Protein AF-A0A1A6GUN7-F1 (afdb_monomer_lite)

Sequence (102 aa):
MEKAKTHLKALLPKTIHDIMEELMTTFHAIIITQKIIYSPSGKLWHDDQKAAQNIIPVSKIVDKADLICLIEKATNYDDINEAIKQTSSDPLKGIMHYTKTT

Structure (mmCIF, N/CA/C/O backbone):
data_AF-A0A1A6GUN7-F1
#
_entry.id   AF-A0A1A6GUN7-F1
#
loop_
_atom_site.group_PDB
_atom_site.id
_atom_site.type_symbol
_atom_site.label_atom_id
_atom_site.label_alt_id
_atom_site.label_comp_id
_atom_site.label_asym_id
_atom_site.label_entity_id
_atom_site.label_seq_id
_atom_site.pdbx_PDB_ins_code
_atom_site.Cartn_x
_atom_site.Cartn_y
_atom_site.Cartn_z
_atom_site.occupancy
_atom_site.B_iso_or_equiv
_atom_site.auth_seq_id
_atom_site.auth_comp_id
_atom_site.auth_asym_id
_atom_site.auth_atom_id
_atom_site.pdbx_PDB_model_num
ATOM 1 N N . MET A 1 1 ? 6.238 -8.280 -3.903 1.00 58.97 1 MET A N 1
ATOM 2 C CA . MET A 1 1 ? 4.913 -7.848 -3.434 1.00 58.97 1 MET A CA 1
ATOM 3 C C . MET A 1 1 ? 4.538 -8.522 -2.120 1.00 58.97 1 MET A C 1
ATOM 5 O O . MET A 1 1 ? 4.356 -7.792 -1.159 1.00 58.97 1 MET A O 1
ATOM 9 N N . GLU A 1 2 ? 4.575 -9.858 -2.019 1.00 67.50 2 GLU A N 1
ATOM 10 C CA . GLU A 1 2 ? 4.260 -10.593 -0.772 1.00 67.50 2 GLU A CA 1
ATOM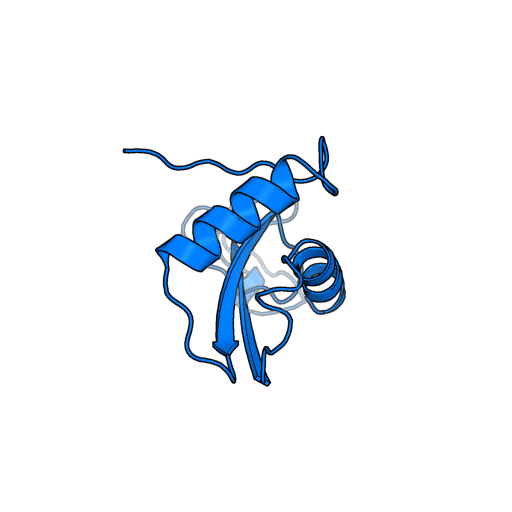 11 C C . GLU A 1 2 ? 4.920 -10.037 0.498 1.00 67.50 2 GLU A C 1
ATOM 13 O O . GLU A 1 2 ? 4.227 -9.717 1.451 1.00 67.50 2 GLU A O 1
ATOM 18 N N . LYS A 1 3 ? 6.239 -9.796 0.499 1.00 67.88 3 LYS A N 1
ATOM 19 C CA . LYS A 1 3 ? 6.926 -9.240 1.682 1.00 67.88 3 LYS A CA 1
ATOM 20 C C . LYS A 1 3 ? 6.395 -7.861 2.112 1.00 67.88 3 LYS A C 1
ATOM 22 O O . LYS A 1 3 ? 6.259 -7.595 3.300 1.00 67.88 3 LYS A O 1
ATOM 27 N N . ALA A 1 4 ? 6.087 -6.987 1.153 1.00 69.25 4 ALA A N 1
ATOM 28 C CA . ALA A 1 4 ? 5.514 -5.673 1.445 1.00 69.25 4 ALA A CA 1
ATOM 29 C C . ALA A 1 4 ? 4.066 -5.796 1.940 1.00 69.25 4 ALA A C 1
ATOM 31 O O . ALA A 1 4 ? 3.673 -5.089 2.861 1.00 69.25 4 ALA A O 1
ATOM 32 N N . LYS A 1 5 ? 3.315 -6.757 1.389 1.00 73.25 5 LYS A N 1
ATOM 33 C CA . LYS A 1 5 ? 1.973 -7.126 1.847 1.00 73.25 5 LYS A CA 1
ATOM 34 C C . LYS A 1 5 ? 2.001 -7.565 3.311 1.00 73.25 5 LYS A C 1
ATOM 36 O O . LYS A 1 5 ? 1.214 -7.079 4.110 1.00 73.25 5 LYS A O 1
ATOM 41 N N . THR A 1 6 ? 2.959 -8.417 3.686 1.00 78.06 6 THR A N 1
ATOM 42 C CA . THR A 1 6 ? 3.157 -8.864 5.072 1.00 78.06 6 THR A CA 1
ATOM 43 C C . THR A 1 6 ? 3.439 -7.695 6.014 1.00 78.06 6 THR A C 1
ATOM 45 O O . THR A 1 6 ? 2.845 -7.626 7.086 1.00 78.06 6 THR A O 1
ATOM 48 N N . HIS A 1 7 ? 4.309 -6.759 5.621 1.00 76.56 7 HIS A N 1
ATOM 49 C CA . HIS A 1 7 ? 4.609 -5.589 6.448 1.00 76.56 7 HIS A CA 1
ATOM 50 C C . HIS A 1 7 ? 3.405 -4.649 6.588 1.00 76.56 7 HIS A C 1
ATOM 52 O O . HIS A 1 7 ? 3.142 -4.185 7.689 1.00 76.56 7 HIS A O 1
ATOM 58 N N . LEU A 1 8 ? 2.651 -4.398 5.510 1.00 79.62 8 LEU A N 1
ATOM 59 C CA . LEU A 1 8 ? 1.454 -3.554 5.562 1.00 79.62 8 LEU A CA 1
ATOM 60 C C . LEU A 1 8 ? 0.378 -4.165 6.464 1.00 79.62 8 LEU A C 1
ATOM 62 O O . LEU A 1 8 ? -0.181 -3.477 7.311 1.00 79.62 8 LEU A O 1
ATOM 66 N N . LYS A 1 9 ? 0.138 -5.473 6.336 1.00 78.56 9 LYS A N 1
ATOM 67 C CA . LYS A 1 9 ? -0.796 -6.206 7.198 1.00 78.56 9 LYS A CA 1
ATOM 68 C C . LYS A 1 9 ? -0.440 -6.130 8.670 1.00 78.56 9 LYS A C 1
ATOM 70 O O . LYS A 1 9 ? -1.332 -6.018 9.500 1.00 78.56 9 LYS A O 1
ATOM 75 N N . ALA A 1 10 ? 0.850 -6.182 8.993 1.00 80.31 10 ALA A N 1
ATOM 76 C CA . ALA A 1 10 ? 1.312 -6.081 10.372 1.00 80.31 10 ALA A CA 1
ATOM 77 C C . ALA A 1 10 ? 0.973 -4.723 11.015 1.00 80.31 10 ALA A C 1
ATOM 79 O O . ALA A 1 10 ? 1.004 -4.613 12.238 1.00 80.31 10 ALA A O 1
ATOM 80 N N . LEU A 1 11 ? 0.646 -3.705 10.208 1.00 80.62 11 LEU A N 1
ATOM 81 C CA . LEU A 1 11 ? 0.241 -2.380 10.672 1.00 80.62 11 LEU A CA 1
ATOM 82 C C . LEU A 1 11 ? -1.285 -2.210 10.765 1.00 80.62 11 LEU A C 1
ATOM 84 O O . LEU A 1 11 ? -1.747 -1.192 11.276 1.00 80.62 11 LEU A O 1
ATOM 88 N N . LEU A 1 12 ? -2.079 -3.168 10.274 1.00 83.19 12 LEU A N 1
ATOM 89 C CA . LEU A 1 12 ? -3.535 -3.069 10.335 1.00 83.19 12 LEU A CA 1
ATOM 90 C C . LEU A 1 12 ? -4.049 -3.385 11.752 1.00 83.19 12 LEU A C 1
ATOM 92 O O . LEU A 1 12 ? -3.567 -4.329 12.386 1.00 83.19 12 LEU A O 1
ATOM 96 N N . PRO A 1 13 ? -5.044 -2.630 12.259 1.00 76.50 13 PRO A N 1
ATOM 97 C CA . PRO A 1 13 ? -5.685 -2.935 13.531 1.00 76.50 13 PRO A CA 1
ATOM 98 C C . PRO A 1 13 ? -6.268 -4.347 13.548 1.00 76.50 13 PRO A C 1
ATOM 100 O O . PRO A 1 13 ? -6.809 -4.827 12.551 1.00 76.50 13 PRO A O 1
ATOM 103 N N . LYS A 1 14 ? -6.276 -4.968 14.732 1.00 68.50 14 LYS A N 1
ATOM 104 C CA . LYS A 1 14 ? -6.901 -6.285 14.955 1.00 68.50 14 LYS A CA 1
ATOM 105 C C . LYS A 1 14 ? -8.391 -6.318 14.587 1.00 68.50 14 LYS A C 1
ATOM 107 O O . LYS A 1 14 ? -8.916 -7.380 14.285 1.00 68.50 14 LYS A O 1
ATOM 112 N N . THR A 1 15 ? -9.064 -5.170 14.583 1.00 61.88 15 THR A N 1
ATOM 113 C CA . THR A 1 15 ? -10.466 -5.028 14.164 1.00 61.88 15 THR A CA 1
ATOM 114 C C . THR A 1 15 ? -10.683 -5.366 12.683 1.00 61.88 15 THR A C 1
ATOM 116 O O . THR A 1 15 ? -11.785 -5.741 12.307 1.00 61.88 15 THR A O 1
ATOM 119 N N . ILE A 1 16 ? -9.632 -5.284 11.857 1.00 70.44 16 ILE A N 1
ATOM 120 C CA . ILE A 1 16 ? -9.630 -5.645 10.428 1.00 70.44 16 ILE A CA 1
ATOM 121 C C . ILE A 1 16 ? -8.924 -7.006 10.229 1.00 70.44 16 ILE A C 1
ATOM 123 O O . ILE A 1 16 ? -8.451 -7.320 9.147 1.00 70.44 16 ILE A O 1
ATOM 127 N N . HIS A 1 17 ? -8.779 -7.833 11.270 1.00 63.41 17 HIS A N 1
ATOM 128 C CA . HIS A 1 17 ? -8.043 -9.102 11.169 1.00 63.41 17 HIS A CA 1
ATOM 129 C C . HIS A 1 17 ? -8.870 -10.244 10.536 1.00 63.41 17 HIS A C 1
ATOM 131 O O . HIS A 1 17 ? -8.300 -11.260 10.142 1.00 63.41 17 HIS A O 1
ATOM 137 N N . ASP A 1 18 ? -10.181 -10.059 10.353 1.00 72.12 18 ASP A N 1
ATOM 138 C CA . ASP A 1 18 ? -11.079 -11.023 9.693 1.00 72.12 18 ASP A CA 1
ATOM 139 C C . ASP A 1 18 ? -11.158 -10.767 8.166 1.00 72.12 18 ASP A C 1
ATOM 141 O O . ASP A 1 18 ? -12.241 -10.682 7.579 1.00 72.12 18 ASP A O 1
ATOM 145 N N . ILE A 1 19 ? -10.001 -10.574 7.517 1.00 80.38 19 ILE A N 1
ATOM 146 C CA . ILE A 1 19 ? -9.895 -10.435 6.053 1.00 80.38 19 ILE A CA 1
ATOM 147 C C . ILE A 1 19 ? -9.926 -11.826 5.416 1.00 80.38 19 ILE A C 1
ATOM 149 O O . ILE A 1 19 ? -9.030 -12.639 5.645 1.00 80.38 19 ILE A O 1
ATOM 153 N N . MET A 1 20 ? -10.929 -12.074 4.576 1.00 82.50 20 MET A N 1
ATOM 154 C CA . MET A 1 20 ? -11.102 -13.335 3.848 1.00 82.50 20 MET A CA 1
ATOM 155 C C . MET A 1 20 ? -10.266 -13.366 2.568 1.00 82.50 20 MET A C 1
ATOM 157 O O . MET A 1 20 ?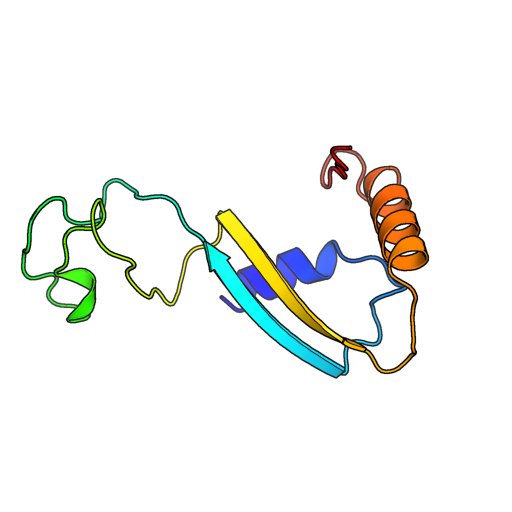 -9.528 -14.315 2.311 1.00 82.50 20 MET A O 1
ATOM 161 N N . GLU A 1 21 ? -10.367 -12.302 1.775 1.00 84.00 21 GLU A N 1
ATOM 162 C CA . GLU A 1 21 ? -9.642 -12.140 0.520 1.00 84.00 21 GLU A CA 1
ATOM 163 C C . GLU A 1 21 ? -9.099 -10.726 0.414 1.00 84.00 21 GLU A C 1
ATOM 165 O O . GLU A 1 21 ? -9.649 -9.777 0.975 1.00 84.00 21 GLU A O 1
ATOM 170 N N . GLU A 1 22 ? -8.015 -10.569 -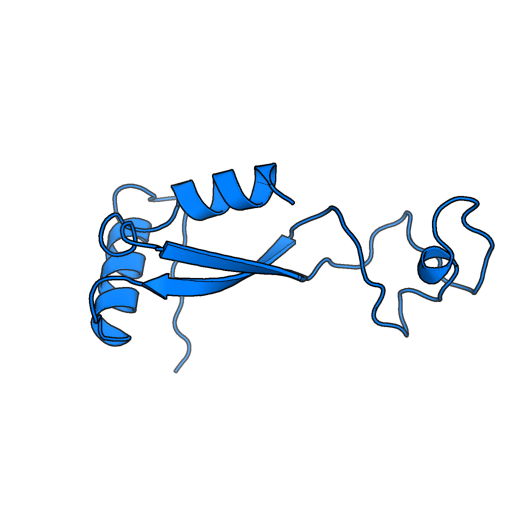0.333 1.00 82.81 22 GLU A N 1
ATOM 171 C CA . GLU A 1 22 ? -7.386 -9.272 -0.498 1.00 82.81 22 GLU A CA 1
ATOM 172 C C . GLU A 1 22 ? -6.673 -9.144 -1.839 1.00 82.81 22 GLU A C 1
ATOM 174 O O . GLU A 1 22 ? -6.046 -10.079 -2.351 1.00 82.81 22 GLU A O 1
ATOM 179 N N . LEU A 1 23 ? -6.680 -7.920 -2.344 1.00 85.75 23 LEU A N 1
ATOM 180 C CA . LEU A 1 23 ? -5.907 -7.488 -3.486 1.00 85.75 23 LEU A CA 1
ATOM 181 C C . LEU A 1 23 ? -5.164 -6.213 -3.098 1.00 85.75 23 LEU A C 1
ATOM 183 O O . LEU A 1 23 ? -5.751 -5.278 -2.559 1.00 85.75 23 LEU A O 1
ATOM 187 N N . MET A 1 24 ? -3.861 -6.182 -3.364 1.00 83.75 24 MET A N 1
ATOM 188 C CA . MET A 1 24 ? -3.033 -5.009 -3.106 1.00 83.75 24 MET A CA 1
ATOM 189 C C . MET A 1 24 ? -2.425 -4.534 -4.416 1.00 83.75 24 MET A C 1
ATOM 191 O O . MET A 1 24 ? -1.760 -5.303 -5.110 1.00 83.75 24 MET A O 1
ATOM 195 N N . THR A 1 25 ? -2.621 -3.260 -4.721 1.00 85.50 25 THR A N 1
ATOM 196 C CA . THR A 1 25 ? -1.949 -2.564 -5.819 1.00 85.50 25 THR A CA 1
ATOM 197 C C . THR A 1 25 ? -1.033 -1.505 -5.241 1.00 85.50 25 THR A C 1
ATOM 199 O O . THR A 1 25 ? -1.328 -0.917 -4.204 1.00 85.50 25 THR A O 1
ATOM 202 N N . THR A 1 26 ? 0.109 -1.265 -5.876 1.00 84.25 26 THR A N 1
ATOM 203 C CA . THR A 1 26 ? 1.102 -0.329 -5.345 1.00 84.25 26 THR A CA 1
ATOM 204 C C . THR A 1 26 ? 1.519 0.666 -6.402 1.00 84.25 26 THR A C 1
ATOM 206 O O . THR A 1 26 ? 1.773 0.290 -7.545 1.00 84.25 26 THR A O 1
ATOM 209 N N . PHE A 1 27 ? 1.636 1.923 -5.993 1.00 85.50 27 PHE A N 1
ATOM 210 C CA . PHE A 1 27 ? 2.224 2.976 -6.802 1.00 85.50 27 PHE A CA 1
ATOM 211 C C . PHE A 1 27 ? 3.671 3.171 -6.368 1.00 85.50 27 PHE A C 1
ATOM 213 O O . PHE A 1 27 ? 3.986 3.202 -5.174 1.00 85.50 27 PHE A O 1
ATOM 220 N N . HIS A 1 28 ? 4.544 3.287 -7.358 1.00 84.31 28 HIS A N 1
ATOM 221 C CA . HIS A 1 28 ? 5.967 3.500 -7.163 1.00 84.31 28 HIS A CA 1
ATOM 222 C C . HIS A 1 28 ? 6.399 4.725 -7.961 1.00 84.31 28 HIS A C 1
ATOM 224 O O . HIS A 1 28 ? 5.971 4.905 -9.105 1.00 84.31 28 HIS A O 1
ATOM 230 N N . ALA A 1 29 ? 7.225 5.572 -7.352 1.00 88.12 29 ALA A N 1
ATOM 231 C CA . ALA A 1 29 ? 7.831 6.691 -8.053 1.00 88.12 29 ALA A CA 1
ATOM 232 C C . ALA A 1 29 ? 8.855 6.206 -9.094 1.00 88.12 29 ALA A C 1
ATOM 234 O O . ALA A 1 29 ? 9.377 5.095 -9.028 1.00 88.12 29 ALA A O 1
ATOM 235 N N . ILE A 1 30 ? 9.173 7.062 -10.064 1.00 87.44 30 ILE A N 1
ATOM 236 C CA . ILE A 1 30 ? 10.265 6.799 -11.006 1.00 87.44 30 ILE A CA 1
ATOM 237 C C . ILE A 1 30 ? 11.589 6.845 -10.234 1.00 87.44 30 ILE A C 1
ATOM 239 O O . ILE A 1 30 ? 11.843 7.796 -9.495 1.00 87.44 30 ILE A O 1
ATOM 243 N N . ILE A 1 31 ? 12.445 5.843 -10.433 1.00 84.50 31 ILE A N 1
ATOM 244 C CA . ILE A 1 31 ? 13.804 5.776 -9.888 1.00 84.50 31 ILE A CA 1
ATOM 245 C C . ILE A 1 31 ? 14.844 5.807 -11.020 1.00 84.50 31 ILE A C 1
ATOM 247 O O . ILE A 1 31 ? 14.537 5.852 -12.210 1.00 84.50 31 ILE A O 1
ATOM 251 N N . ILE A 1 32 ? 16.122 5.827 -10.644 1.00 85.12 32 ILE A N 1
ATOM 252 C CA . ILE A 1 32 ? 17.242 6.051 -11.575 1.00 85.12 32 ILE A CA 1
ATOM 253 C C . ILE A 1 32 ? 17.362 4.930 -12.624 1.00 85.12 32 ILE A C 1
ATOM 255 O O . ILE A 1 32 ? 17.928 5.132 -13.696 1.00 85.12 32 ILE A O 1
ATOM 259 N N . THR A 1 33 ? 16.844 3.736 -12.329 1.00 81.00 33 THR A N 1
ATOM 260 C CA . THR A 1 33 ? 16.965 2.571 -13.211 1.00 81.00 33 THR A CA 1
ATOM 261 C C . THR A 1 33 ? 15.886 2.504 -14.293 1.00 81.00 33 THR A C 1
ATOM 263 O O . THR A 1 33 ? 16.051 1.730 -15.238 1.00 81.00 33 THR A O 1
ATOM 266 N N . GLN A 1 34 ? 14.807 3.292 -14.203 1.00 85.50 34 GLN A N 1
ATOM 267 C CA . GLN A 1 34 ? 13.801 3.355 -15.262 1.00 85.50 34 GLN A CA 1
ATOM 268 C C . GLN A 1 34 ? 14.274 4.193 -16.454 1.00 85.50 34 GLN A C 1
ATOM 270 O O . GLN A 1 34 ? 15.035 5.153 -16.335 1.00 85.50 34 GLN A O 1
ATOM 275 N N . LYS A 1 35 ? 13.797 3.823 -17.643 1.00 88.19 35 LYS A N 1
ATOM 276 C CA . LYS A 1 35 ? 14.220 4.430 -18.903 1.00 88.19 35 LYS A CA 1
ATOM 277 C C . LYS A 1 35 ? 13.537 5.785 -19.138 1.00 88.19 35 LYS A C 1
ATOM 279 O O . LYS A 1 35 ? 12.321 5.927 -19.003 1.00 88.19 35 LYS A O 1
ATOM 284 N N . ILE A 1 36 ? 14.324 6.773 -19.573 1.00 87.88 36 ILE A N 1
ATOM 285 C CA . ILE A 1 36 ? 13.840 8.108 -19.983 1.00 87.88 36 ILE A CA 1
ATOM 286 C C . ILE A 1 36 ? 13.338 8.146 -21.437 1.00 87.88 36 ILE A C 1
ATOM 288 O O . ILE A 1 36 ? 12.503 8.972 -21.805 1.00 87.88 36 ILE A O 1
ATOM 292 N N . ILE A 1 37 ? 13.848 7.241 -22.272 1.00 89.38 37 ILE A N 1
ATOM 293 C CA . ILE A 1 37 ? 13.497 7.059 -23.685 1.00 89.38 37 ILE A CA 1
ATOM 294 C C . ILE A 1 37 ? 13.210 5.578 -23.945 1.00 89.38 37 ILE A C 1
ATOM 296 O O . ILE 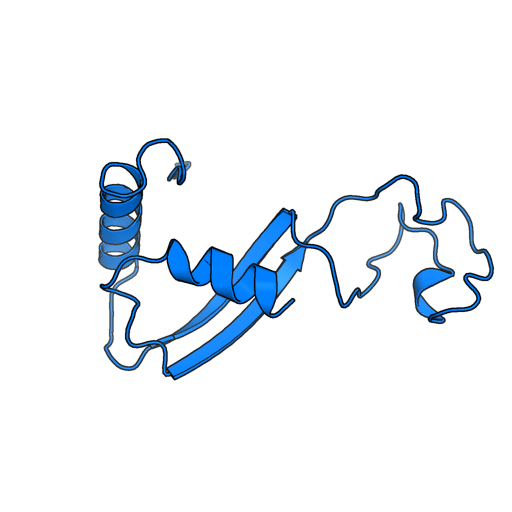A 1 37 ? 13.646 4.738 -23.161 1.00 89.38 37 ILE A O 1
ATOM 300 N N . TYR A 1 38 ? 12.520 5.250 -25.043 1.00 89.12 38 TYR A N 1
ATOM 301 C CA . TYR A 1 38 ? 12.314 3.849 -25.413 1.00 89.12 38 TYR A CA 1
ATOM 302 C C . TYR A 1 38 ? 13.665 3.157 -25.626 1.00 89.12 38 TYR A C 1
ATOM 304 O O . TYR A 1 38 ? 14.491 3.645 -26.398 1.00 89.12 38 TYR A O 1
ATOM 312 N N . SER A 1 39 ? 13.925 2.067 -24.907 1.00 89.62 39 SER A N 1
ATOM 313 C CA . SER A 1 39 ? 15.229 1.400 -24.925 1.00 89.62 39 SER A CA 1
ATOM 314 C C . SER A 1 39 ? 15.093 -0.047 -24.466 1.00 89.62 39 SER A C 1
ATOM 316 O O . SER A 1 39 ? 14.499 -0.260 -23.412 1.00 89.62 39 SER A O 1
ATOM 318 N N . PRO A 1 40 ? 15.711 -1.014 -25.167 1.00 88.50 40 PRO A N 1
ATOM 319 C CA . PRO A 1 40 ? 15.700 -2.405 -24.739 1.00 88.50 40 PRO A CA 1
ATOM 320 C C . PRO A 1 40 ? 16.180 -2.568 -23.289 1.00 88.50 40 PRO A C 1
ATOM 322 O O . PRO A 1 40 ? 17.249 -2.084 -22.892 1.00 88.50 40 PRO A O 1
ATOM 325 N N . SER A 1 41 ? 15.369 -3.250 -22.490 1.00 84.12 41 SER A N 1
ATOM 326 C CA . SER A 1 41 ? 15.625 -3.624 -21.099 1.00 84.12 41 SER A CA 1
ATOM 327 C C . SER A 1 41 ? 16.318 -4.987 -21.012 1.00 84.12 41 SER A C 1
ATOM 329 O O . SER A 1 41 ? 17.053 -5.251 -20.061 1.00 84.12 41 SER A O 1
ATOM 331 N N . GLY A 1 42 ? 16.103 -5.865 -22.002 1.00 83.50 42 GLY A N 1
ATOM 332 C CA . GLY A 1 42 ? 16.584 -7.255 -21.971 1.00 83.50 42 GLY A CA 1
ATOM 333 C C . GLY A 1 42 ? 15.905 -8.111 -20.892 1.00 83.50 42 GLY A C 1
ATOM 334 O O . GLY A 1 42 ? 16.371 -9.206 -20.587 1.00 83.50 42 GLY A O 1
ATOM 335 N N . LYS A 1 43 ? 14.823 -7.594 -20.297 1.00 82.75 43 LYS A N 1
ATOM 336 C CA . LYS A 1 43 ? 14.008 -8.248 -19.271 1.00 82.75 43 LYS A CA 1
ATOM 337 C C . LYS A 1 43 ? 12.573 -8.384 -19.775 1.00 82.75 43 LYS A C 1
ATOM 339 O O . LYS A 1 43 ? 12.279 -9.295 -20.540 1.00 82.75 43 LYS A O 1
ATOM 344 N N . LEU A 1 44 ? 11.691 -7.474 -19.363 1.00 81.44 44 LEU A N 1
ATOM 345 C CA . LEU A 1 44 ? 10.284 -7.462 -19.734 1.00 81.44 44 LEU A CA 1
ATOM 346 C C . LEU A 1 44 ? 10.031 -6.376 -20.779 1.00 81.44 44 LEU A C 1
ATOM 348 O O . LEU A 1 44 ? 10.548 -5.272 -20.671 1.00 81.44 44 LEU A O 1
ATOM 352 N N . TRP A 1 45 ? 9.196 -6.681 -21.770 1.00 83.50 45 TRP A N 1
ATOM 353 C CA . TRP A 1 45 ? 8.894 -5.777 -22.886 1.00 83.50 45 TRP A CA 1
ATOM 354 C C . TRP A 1 45 ? 8.274 -4.440 -22.446 1.00 83.50 45 TRP A C 1
ATOM 356 O O . TRP A 1 45 ? 8.440 -3.426 -23.117 1.00 83.50 45 TRP A O 1
ATOM 366 N N . HIS A 1 46 ? 7.553 -4.414 -21.320 1.00 83.44 46 HIS A N 1
ATOM 367 C CA . HIS A 1 46 ? 6.962 -3.184 -20.787 1.00 83.44 46 HIS A CA 1
ATOM 368 C C . HIS A 1 46 ? 7.982 -2.285 -20.074 1.00 83.44 46 HIS A C 1
ATOM 370 O O . HIS A 1 46 ? 7.717 -1.096 -19.921 1.00 83.44 46 HIS A O 1
ATOM 376 N N . ASP A 1 47 ? 9.162 -2.803 -19.717 1.00 84.94 47 ASP A N 1
ATOM 377 C CA . ASP A 1 47 ? 10.256 -2.001 -19.152 1.00 84.94 47 ASP A CA 1
ATOM 378 C C . ASP A 1 47 ? 10.968 -1.150 -20.217 1.00 84.94 47 ASP A C 1
ATOM 380 O O . ASP A 1 47 ? 11.740 -0.250 -19.882 1.00 84.94 47 ASP A O 1
ATOM 384 N N . ASP A 1 48 ? 10.713 -1.416 -21.502 1.00 88.06 48 ASP A N 1
ATOM 385 C CA . ASP A 1 48 ? 11.329 -0.691 -22.615 1.00 88.06 48 ASP A CA 1
ATOM 386 C C . ASP A 1 48 ? 10.693 0.691 -22.832 1.00 88.06 48 ASP A C 1
ATOM 388 O O . ASP A 1 48 ? 11.119 1.435 -23.714 1.00 88.06 48 ASP A O 1
ATOM 392 N N . GLN A 1 49 ? 9.660 1.035 -22.057 1.00 89.19 49 GLN A N 1
ATOM 393 C CA . GLN A 1 49 ? 8.861 2.248 -22.209 1.00 89.19 49 GLN A CA 1
ATOM 394 C C . GLN A 1 49 ? 9.458 3.465 -21.485 1.00 89.19 49 GLN A C 1
ATOM 396 O O . GLN A 1 49 ? 10.196 3.351 -20.508 1.00 89.19 49 GLN A O 1
ATOM 401 N N . LYS A 1 50 ? 9.078 4.671 -21.933 1.00 91.44 50 LYS A N 1
ATOM 402 C CA . LYS A 1 50 ? 9.401 5.931 -21.240 1.00 91.44 50 LYS A CA 1
ATOM 403 C C . LYS A 1 50 ? 8.641 6.031 -19.919 1.00 91.44 50 LYS A C 1
ATOM 405 O O . LYS A 1 50 ? 7.440 6.300 -19.935 1.00 91.44 50 LYS A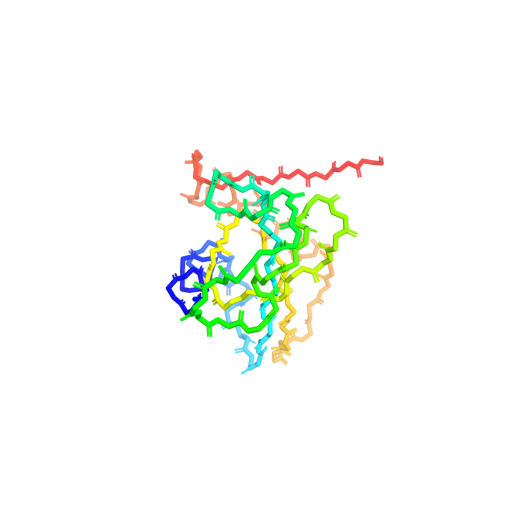 O 1
ATOM 410 N N . ALA A 1 51 ? 9.328 5.886 -18.790 1.00 90.19 51 ALA A N 1
ATOM 411 C CA . ALA A 1 51 ? 8.675 5.853 -17.479 1.00 90.19 51 ALA A CA 1
ATOM 412 C C . ALA A 1 51 ? 8.008 7.176 -17.075 1.00 90.19 51 ALA A C 1
ATOM 414 O O . ALA A 1 51 ? 7.036 7.168 -16.334 1.00 90.19 51 ALA A O 1
ATOM 415 N N . ALA A 1 52 ? 8.479 8.312 -17.598 1.00 91.31 52 ALA A N 1
ATOM 416 C CA . ALA A 1 52 ? 7.899 9.627 -17.306 1.00 91.31 52 ALA A CA 1
ATOM 417 C C . ALA A 1 52 ? 6.558 9.904 -18.010 1.00 91.31 52 ALA A C 1
ATOM 419 O O . ALA A 1 52 ? 5.913 10.903 -17.710 1.00 91.31 52 ALA A O 1
ATOM 420 N N . GLN A 1 53 ? 6.163 9.073 -18.977 1.00 92.06 53 GLN A N 1
ATOM 421 C CA . GLN A 1 53 ? 4.997 9.323 -19.836 1.00 92.06 53 GLN A CA 1
ATOM 422 C C . GLN A 1 53 ? 3.999 8.163 -19.852 1.00 92.06 53 GLN A C 1
ATOM 424 O O . GLN A 1 53 ? 2.911 8.318 -20.395 1.00 92.06 53 GLN A O 1
ATOM 429 N N . ASN A 1 54 ? 4.354 7.015 -19.271 1.00 90.56 54 ASN A N 1
ATOM 430 C CA . ASN A 1 54 ? 3.556 5.797 -19.329 1.00 90.56 54 ASN A CA 1
ATOM 431 C C . ASN A 1 54 ? 3.350 5.204 -17.936 1.00 90.56 54 ASN A C 1
ATOM 433 O O . ASN A 1 54 ? 4.213 5.311 -17.066 1.00 90.56 54 ASN A O 1
ATOM 437 N N . ILE A 1 55 ? 2.232 4.503 -17.763 1.00 91.06 55 ILE A N 1
ATOM 438 C CA . ILE A 1 55 ? 2.019 3.624 -16.613 1.00 91.06 55 ILE A CA 1
ATOM 439 C C . ILE A 1 55 ? 2.671 2.281 -16.941 1.00 91.06 55 ILE A C 1
ATOM 441 O O . ILE A 1 55 ? 2.221 1.575 -17.842 1.00 91.06 55 ILE A O 1
ATOM 445 N N . ILE A 1 56 ? 3.733 1.934 -16.212 1.00 89.38 56 ILE A N 1
ATOM 446 C CA . ILE A 1 56 ? 4.470 0.682 -16.410 1.00 89.38 56 ILE A CA 1
ATOM 447 C C . ILE A 1 56 ? 4.055 -0.310 -15.316 1.00 89.38 56 ILE A C 1
ATOM 449 O O . ILE A 1 56 ? 4.317 -0.050 -14.138 1.00 89.38 56 ILE A O 1
ATOM 453 N N . PRO A 1 57 ? 3.411 -1.442 -15.658 1.00 88.88 57 PRO A N 1
ATOM 454 C CA . PRO A 1 57 ? 3.087 -2.464 -14.675 1.00 88.88 57 PRO A CA 1
ATOM 455 C C . PRO A 1 57 ? 4.377 -3.106 -14.161 1.00 88.88 57 PRO A C 1
ATOM 457 O O . PRO A 1 57 ? 5.205 -3.560 -14.942 1.00 88.88 57 PRO A O 1
ATOM 460 N N . VAL A 1 58 ? 4.545 -3.166 -12.841 1.00 80.88 58 VAL A N 1
ATOM 461 C CA . VAL A 1 58 ? 5.723 -3.765 -12.202 1.00 80.88 58 VAL A CA 1
ATOM 462 C C . VAL A 1 58 ? 5.304 -4.749 -11.122 1.00 80.88 58 VAL A C 1
ATOM 464 O O . VAL A 1 58 ? 4.300 -4.577 -10.440 1.00 80.88 58 VAL A O 1
ATOM 467 N N . SER A 1 59 ? 6.099 -5.801 -10.940 1.00 76.00 59 SER A N 1
ATOM 468 C CA . SER A 1 59 ? 5.808 -6.847 -9.949 1.00 76.00 59 SER A CA 1
ATOM 469 C C . SER A 1 59 ? 6.395 -6.564 -8.559 1.00 76.00 59 SER A C 1
ATOM 471 O O . SER A 1 59 ? 6.031 -7.216 -7.570 1.00 76.00 59 SER A O 1
ATOM 473 N N . LYS A 1 60 ? 7.370 -5.648 -8.459 1.00 68.12 60 LYS A N 1
ATOM 474 C CA . LYS A 1 60 ? 8.163 -5.427 -7.243 1.00 68.12 60 LYS A CA 1
ATOM 475 C C . LYS A 1 60 ? 8.604 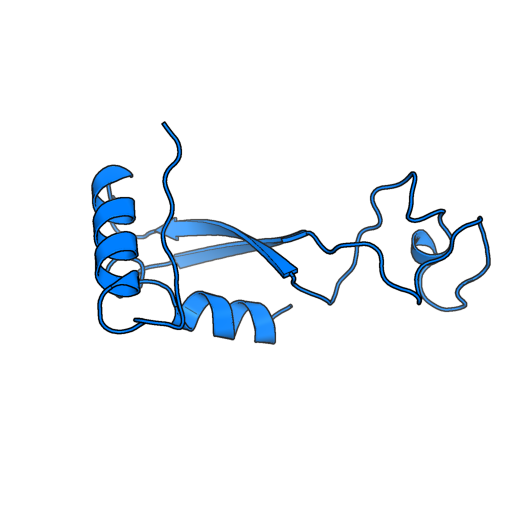-3.967 -7.149 1.00 68.12 60 LYS A C 1
ATOM 477 O O . LYS A 1 60 ? 9.435 -3.567 -7.947 1.00 68.12 60 LYS A O 1
ATOM 482 N N . ILE A 1 61 ? 8.046 -3.250 -6.173 1.00 63.09 61 ILE A N 1
ATOM 483 C CA . ILE A 1 61 ? 8.563 -2.173 -5.296 1.00 63.09 61 ILE A CA 1
ATOM 484 C C . ILE A 1 61 ? 7.308 -1.489 -4.716 1.00 63.09 61 ILE A C 1
ATOM 486 O O . ILE A 1 61 ? 6.280 -1.446 -5.386 1.00 63.09 61 ILE A O 1
ATOM 490 N N . VAL A 1 62 ? 7.348 -1.044 -3.458 1.00 61.75 62 VAL A N 1
ATOM 491 C CA . VAL A 1 62 ? 6.185 -0.459 -2.776 1.00 61.75 62 VAL A CA 1
ATOM 492 C C . VAL A 1 62 ? 6.609 0.815 -2.062 1.00 61.75 62 VAL A C 1
ATOM 494 O O . VAL A 1 62 ? 7.365 0.729 -1.099 1.00 61.75 62 VAL A O 1
ATOM 497 N N . ASP A 1 63 ? 6.082 1.956 -2.510 1.00 72.75 63 ASP A N 1
ATOM 498 C CA . ASP A 1 63 ? 6.160 3.225 -1.770 1.00 72.75 63 ASP A CA 1
ATOM 499 C C . ASP A 1 63 ? 4.794 3.556 -1.167 1.00 72.75 63 ASP A C 1
ATOM 501 O O . ASP A 1 63 ? 4.676 3.859 0.018 1.00 72.75 63 ASP A O 1
ATOM 505 N N . LYS A 1 64 ? 3.742 3.435 -1.989 1.00 79.25 64 LYS A N 1
ATOM 506 C CA . LYS A 1 64 ? 2.346 3.614 -1.597 1.00 79.25 64 LYS A CA 1
ATOM 507 C C . LYS A 1 64 ? 1.535 2.389 -2.002 1.00 79.25 64 LYS A C 1
ATOM 509 O O . LYS A 1 64 ? 1.742 1.837 -3.083 1.00 79.25 64 LYS A O 1
ATOM 514 N N . ALA A 1 65 ? 0.625 1.969 -1.134 1.00 82.56 65 ALA A N 1
ATOM 515 C CA . ALA A 1 65 ? -0.211 0.799 -1.346 1.00 82.56 65 ALA A CA 1
ATOM 516 C C . ALA A 1 65 ? -1.687 1.165 -1.221 1.00 82.56 65 ALA A C 1
ATOM 518 O O . ALA A 1 65 ? -2.076 1.842 -0.271 1.00 82.56 65 ALA A O 1
ATOM 519 N N . ASP A 1 66 ? -2.472 0.646 -2.154 1.00 86.25 66 ASP A N 1
ATOM 520 C CA . ASP A 1 66 ? -3.921 0.595 -2.083 1.00 86.25 66 ASP A CA 1
ATOM 521 C C . ASP A 1 66 ? -4.306 -0.855 -1.786 1.00 86.25 66 ASP A C 1
ATOM 523 O O . ASP A 1 66 ? -3.923 -1.781 -2.511 1.00 86.25 66 ASP A O 1
ATOM 527 N N . LEU A 1 67 ? -5.016 -1.055 -0.678 1.00 86.00 67 LEU A N 1
ATOM 528 C CA . LEU A 1 67 ? -5.472 -2.362 -0.222 1.00 86.00 67 LEU A CA 1
ATOM 529 C C . LEU A 1 67 ? -6.987 -2.445 -0.372 1.00 86.00 67 LEU A C 1
ATOM 531 O O . LEU A 1 67 ? -7.719 -1.647 0.209 1.00 86.00 67 LEU A O 1
ATOM 535 N N . ILE A 1 68 ? -7.443 -3.449 -1.111 1.00 87.94 68 ILE A N 1
ATOM 536 C CA . ILE A 1 68 ? -8.845 -3.841 -1.195 1.00 87.94 68 ILE A CA 1
ATOM 537 C C . ILE A 1 68 ? -8.963 -5.183 -0.487 1.00 87.94 68 ILE A C 1
ATOM 539 O O . ILE A 1 68 ? -8.211 -6.110 -0.788 1.00 87.94 68 ILE A O 1
ATOM 543 N N . CYS A 1 69 ? -9.889 -5.293 0.458 1.00 86.50 69 CYS A N 1
ATOM 544 C CA . CYS A 1 69 ? -10.116 -6.531 1.188 1.00 86.50 69 CYS A CA 1
ATOM 545 C C . CYS A 1 69 ? -11.607 -6.834 1.323 1.00 86.50 69 CYS A C 1
ATOM 547 O O . CYS A 1 69 ? -12.432 -5.930 1.456 1.00 86.50 69 CYS A O 1
ATOM 549 N N . LEU A 1 70 ? -11.930 -8.123 1.272 1.00 87.12 70 LEU A N 1
ATOM 550 C CA . LEU A 1 70 ? -13.223 -8.654 1.667 1.00 87.12 70 LEU A CA 1
ATOM 551 C C . LEU A 1 70 ? -13.138 -9.036 3.141 1.00 87.12 70 LEU A C 1
ATOM 553 O O . LEU A 1 70 ? -12.249 -9.789 3.541 1.00 87.12 70 LEU A O 1
ATOM 557 N N . ILE A 1 71 ? -14.056 -8.496 3.934 1.00 85.88 71 ILE A N 1
ATOM 558 C CA . ILE A 1 71 ? -14.136 -8.708 5.379 1.00 85.88 71 ILE A CA 1
ATOM 559 C C . ILE A 1 71 ? -15.307 -9.629 5.708 1.00 85.88 71 ILE A C 1
ATOM 561 O O . ILE A 1 71 ? -16.375 -9.517 5.108 1.00 85.88 71 ILE A O 1
ATOM 565 N N . GLU A 1 72 ? -15.111 -10.529 6.668 1.00 84.12 72 GLU A N 1
ATOM 566 C CA . GLU A 1 72 ? -16.148 -11.483 7.081 1.00 84.12 72 GLU A CA 1
ATOM 567 C C . GLU A 1 72 ? -17.273 -10.797 7.871 1.00 84.12 72 GLU A C 1
ATOM 569 O O . GLU A 1 72 ? -18.457 -11.087 7.694 1.00 84.12 72 GLU A O 1
ATOM 574 N N . LYS A 1 73 ? -16.904 -9.848 8.738 1.00 84.06 73 LYS A N 1
ATOM 575 C CA . LYS A 1 73 ? -17.848 -9.066 9.540 1.00 84.06 73 LYS A CA 1
ATOM 576 C C . LYS A 1 73 ? -18.072 -7.708 8.901 1.00 84.06 73 LYS A C 1
ATOM 578 O O . LYS A 1 73 ? -17.118 -6.989 8.614 1.00 84.06 73 LYS A O 1
ATOM 583 N N . ALA A 1 74 ? -19.339 -7.337 8.732 1.00 81.69 74 ALA A N 1
ATOM 584 C CA . ALA A 1 74 ? -19.700 -5.994 8.305 1.00 81.69 74 ALA A CA 1
ATOM 585 C C . ALA A 1 74 ? -19.156 -4.965 9.311 1.00 81.69 74 ALA A C 1
ATOM 587 O O . ALA A 1 74 ? -19.412 -5.070 10.510 1.00 81.69 74 ALA A O 1
ATOM 588 N N . THR A 1 75 ? -18.410 -3.980 8.817 1.00 83.62 75 THR A N 1
ATOM 589 C CA . THR A 1 75 ? -17.871 -2.869 9.611 1.00 83.62 75 THR A CA 1
ATOM 590 C C . THR A 1 75 ? -18.125 -1.555 8.884 1.00 83.62 75 THR A C 1
ATOM 592 O O . THR A 1 75 ? -18.180 -1.521 7.652 1.00 83.62 75 THR A O 1
ATOM 595 N N . ASN A 1 76 ? -18.332 -0.474 9.639 1.00 88.44 76 ASN A N 1
ATOM 596 C CA . ASN A 1 76 ? -18.522 0.850 9.062 1.00 88.44 76 ASN A CA 1
ATOM 597 C C . ASN A 1 76 ? -17.164 1.526 8.801 1.00 88.44 76 ASN A C 1
ATOM 599 O O . ASN A 1 76 ? -16.178 1.286 9.497 1.00 88.44 76 ASN A O 1
ATOM 603 N N . TYR A 1 77 ? -17.126 2.421 7.817 1.00 87.38 77 TYR A N 1
ATOM 604 C CA . TYR A 1 77 ? -15.958 3.236 7.493 1.00 87.38 77 TYR A CA 1
ATOM 605 C C . TYR A 1 77 ? -15.477 4.077 8.682 1.00 87.38 77 TYR A C 1
ATOM 607 O O . TYR A 1 77 ? -14.273 4.226 8.891 1.00 87.38 77 TYR A O 1
ATOM 615 N N . ASP A 1 78 ? -16.403 4.612 9.478 1.00 89.81 78 ASP A N 1
ATOM 616 C CA . ASP A 1 78 ? -16.053 5.409 10.655 1.00 89.81 78 ASP A CA 1
ATOM 617 C C . ASP A 1 78 ? -15.340 4.561 11.717 1.00 89.81 78 ASP A C 1
ATOM 619 O O . ASP A 1 78 ? -14.269 4.956 12.177 1.00 89.81 78 ASP A O 1
ATOM 623 N N . ASP A 1 79 ? -15.836 3.351 11.993 1.00 88.19 79 ASP A N 1
ATOM 624 C CA . ASP A 1 79 ? -15.210 2.410 12.933 1.00 88.19 79 ASP A CA 1
ATOM 625 C C . ASP A 1 79 ? -13.799 2.007 12.472 1.00 88.19 79 ASP A C 1
ATOM 627 O O . ASP A 1 79 ? -12.864 1.917 13.273 1.00 88.19 79 ASP A O 1
ATOM 631 N N . ILE A 1 80 ? -13.621 1.800 11.161 1.00 87.94 80 ILE A N 1
ATOM 632 C CA . ILE A 1 80 ? -12.315 1.507 10.555 1.00 87.94 80 ILE A CA 1
ATOM 633 C C . ILE A 1 80 ? -11.347 2.671 10.792 1.00 87.94 80 ILE A C 1
ATOM 635 O O . ILE A 1 80 ? -10.213 2.461 11.232 1.00 87.94 80 ILE A O 1
ATOM 639 N N . ASN A 1 81 ? -11.781 3.903 10.527 1.00 89.81 81 ASN A N 1
ATOM 640 C CA . ASN A 1 81 ? -10.946 5.087 10.710 1.00 89.81 81 ASN A CA 1
ATOM 641 C C . ASN A 1 81 ? -10.559 5.299 12.171 1.00 89.81 81 ASN A C 1
ATOM 643 O O . ASN A 1 81 ? -9.410 5.640 12.453 1.00 89.81 81 ASN A O 1
ATOM 647 N N . GLU A 1 82 ? -11.493 5.101 13.098 1.00 90.88 82 GLU A N 1
ATOM 648 C CA . GLU A 1 82 ? -11.217 5.195 14.529 1.00 90.88 82 GLU A CA 1
ATOM 649 C C . GLU A 1 82 ? -10.212 4.133 14.973 1.00 90.88 82 GLU A C 1
ATOM 651 O O . GLU A 1 82 ? -9.220 4.472 15.623 1.00 90.88 82 GLU A O 1
ATOM 656 N N . ALA A 1 83 ? -10.387 2.880 14.543 1.00 89.19 83 ALA A N 1
ATOM 657 C CA . ALA A 1 83 ? -9.460 1.797 14.851 1.00 89.19 83 ALA A CA 1
ATOM 658 C C . ALA A 1 83 ? -8.048 2.066 14.304 1.00 89.19 83 ALA A C 1
ATOM 660 O O . ALA A 1 83 ? -7.054 1.851 15.006 1.00 89.19 83 ALA A O 1
ATOM 661 N N . ILE A 1 84 ? -7.939 2.567 13.069 1.00 90.00 84 ILE A N 1
ATOM 662 C CA . ILE A 1 84 ? -6.655 2.928 12.451 1.00 90.00 84 ILE A CA 1
ATOM 663 C C . ILE A 1 84 ? -6.020 4.108 13.191 1.00 90.00 84 ILE A C 1
ATOM 665 O O . ILE A 1 84 ? -4.831 4.073 13.517 1.00 90.00 84 ILE A O 1
ATOM 669 N N . LYS A 1 85 ? -6.803 5.144 13.500 1.00 91.94 85 LYS A N 1
ATOM 670 C CA . LYS A 1 85 ? -6.329 6.321 14.231 1.00 91.94 85 LYS A CA 1
ATOM 671 C C . LYS A 1 85 ? -5.824 5.946 15.623 1.00 91.94 85 LYS A C 1
ATOM 673 O O . LYS A 1 85 ? -4.737 6.387 16.006 1.00 91.94 85 LYS A O 1
ATOM 678 N N . GLN A 1 86 ? -6.563 5.107 16.346 1.00 90.94 86 GLN A N 1
ATOM 679 C CA . GLN A 1 86 ? -6.156 4.596 17.651 1.00 90.94 86 GLN A CA 1
ATOM 680 C C . GLN A 1 86 ? -4.856 3.799 17.535 1.00 90.94 86 GLN A C 1
ATOM 682 O O . GLN A 1 86 ? -3.883 4.167 18.182 1.00 90.94 86 GLN A O 1
ATOM 687 N N . THR A 1 87 ? -4.793 2.828 16.617 1.00 90.00 87 THR A N 1
ATOM 688 C CA . THR A 1 87 ? -3.604 1.985 16.380 1.00 90.00 87 THR A CA 1
ATOM 689 C C . THR A 1 87 ? -2.365 2.809 16.021 1.00 90.00 87 THR A C 1
ATOM 691 O O . THR A 1 87 ? -1.263 2.507 16.480 1.00 90.00 87 THR A O 1
ATOM 694 N N . SER A 1 88 ? -2.537 3.883 15.241 1.00 91.38 88 SER A N 1
ATOM 695 C CA . SER A 1 88 ? -1.449 4.805 14.891 1.00 91.38 88 SER A CA 1
ATOM 696 C C . SER A 1 88 ? -0.912 5.592 16.093 1.00 91.38 88 SER A C 1
ATOM 698 O O . SER A 1 88 ? 0.271 5.922 16.146 1.00 91.38 88 SER A O 1
ATOM 700 N N . SER A 1 89 ? -1.769 5.876 17.077 1.00 90.25 89 SER A N 1
ATOM 701 C CA . SER A 1 89 ? -1.387 6.591 18.299 1.00 90.25 89 SER A CA 1
ATOM 702 C C . SER A 1 89 ? -0.809 5.653 19.364 1.00 90.25 89 SER A C 1
ATOM 704 O O . SER A 1 89 ? 0.065 6.073 20.120 1.00 90.25 89 SER A O 1
ATOM 706 N N . ASP A 1 90 ? -1.285 4.407 19.409 1.00 87.25 90 ASP A N 1
ATOM 707 C CA . ASP A 1 90 ? -0.871 3.311 20.293 1.00 87.25 90 ASP A CA 1
ATOM 708 C C . ASP A 1 90 ? -1.432 1.995 19.706 1.00 87.25 90 ASP A C 1
ATOM 710 O O . ASP A 1 90 ? -2.645 1.933 19.496 1.00 87.25 90 ASP A O 1
ATOM 714 N N . PRO A 1 91 ? -0.658 0.942 19.369 1.00 88.62 91 PRO A N 1
ATOM 715 C CA . PRO A 1 91 ? 0.739 0.627 19.695 1.00 88.62 91 PRO A CA 1
ATOM 716 C C . PRO A 1 91 ? 1.779 1.056 18.651 1.00 88.62 91 PRO A C 1
ATOM 718 O O . PRO A 1 91 ? 2.975 0.869 18.869 1.00 88.62 91 PRO A O 1
ATOM 721 N N . LEU A 1 92 ? 1.371 1.612 17.507 1.00 90.44 92 LEU A N 1
ATOM 722 C CA . LEU A 1 92 ? 2.280 1.911 16.389 1.00 90.44 92 LEU A CA 1
ATOM 723 C C . LEU A 1 92 ? 2.784 3.356 16.388 1.00 90.44 92 LEU A C 1
ATOM 725 O O . LEU A 1 92 ? 3.141 3.900 15.338 1.00 90.44 92 LEU A O 1
ATOM 729 N N . LYS A 1 93 ? 2.846 3.976 17.567 1.00 91.31 93 LYS A N 1
ATOM 730 C CA . LYS A 1 93 ? 3.308 5.353 17.724 1.00 91.31 93 LYS A CA 1
ATOM 731 C C . LYS A 1 93 ? 4.708 5.526 17.136 1.00 91.31 93 LYS A C 1
ATOM 733 O O . LYS A 1 93 ? 5.644 4.828 17.513 1.00 91.31 93 LYS A O 1
ATOM 738 N N . GLY A 1 94 ? 4.852 6.482 16.222 1.00 90.44 94 GLY A N 1
ATOM 739 C CA . GLY A 1 94 ? 6.120 6.765 15.538 1.00 90.44 94 GLY A CA 1
ATOM 740 C C . GLY A 1 94 ? 6.442 5.834 14.363 1.00 90.44 94 GLY A C 1
ATOM 741 O O . GLY A 1 94 ? 7.413 6.088 13.659 1.00 90.44 94 GLY A O 1
ATOM 742 N N . ILE A 1 95 ? 5.625 4.803 14.118 1.00 89.81 95 ILE A N 1
ATOM 743 C CA . ILE A 1 95 ? 5.737 3.899 12.963 1.00 89.81 95 ILE A CA 1
ATOM 744 C C . ILE A 1 95 ? 4.618 4.191 11.962 1.00 89.81 95 ILE A C 1
ATOM 746 O O . ILE A 1 95 ? 4.869 4.340 10.769 1.00 89.81 95 ILE A O 1
ATOM 750 N N . MET A 1 96 ? 3.380 4.285 12.449 1.00 88.19 96 MET A N 1
ATOM 751 C CA . MET A 1 96 ? 2.196 4.539 11.640 1.00 88.19 96 MET A CA 1
ATOM 752 C C . MET A 1 96 ? 1.656 5.937 11.934 1.00 88.19 96 MET A C 1
ATOM 754 O O . MET A 1 96 ? 1.523 6.334 13.088 1.00 88.19 96 MET A O 1
ATOM 758 N N . HIS A 1 97 ? 1.313 6.678 10.883 1.00 90.19 97 HIS A N 1
ATOM 759 C CA . HIS A 1 97 ? 0.670 7.981 10.993 1.00 90.19 97 HIS A CA 1
ATOM 760 C C . HIS A 1 97 ? -0.680 7.948 10.280 1.00 90.19 97 HIS A C 1
ATOM 762 O O . HIS A 1 97 ? -0.763 7.522 9.129 1.00 90.19 97 HIS A O 1
ATOM 768 N N . TYR A 1 98 ? -1.728 8.410 10.960 1.00 90.81 98 TYR A N 1
ATOM 769 C CA . TYR A 1 98 ? -3.057 8.572 10.382 1.00 90.81 98 TYR A CA 1
ATOM 770 C C . TYR A 1 98 ? -3.321 10.045 10.064 1.00 90.81 98 TYR A C 1
ATOM 772 O O . TYR A 1 98 ? -3.143 10.911 10.920 1.00 90.81 98 TYR A O 1
ATOM 780 N N . THR A 1 99 ? -3.801 10.314 8.850 1.00 92.69 99 THR A N 1
ATOM 781 C CA . THR A 1 99 ? -4.222 11.648 8.415 1.00 92.69 99 THR A CA 1
ATOM 782 C C . THR A 1 99 ? -5.586 11.580 7.732 1.00 92.69 99 THR A C 1
ATOM 784 O O . THR A 1 99 ? -5.870 10.638 6.995 1.00 92.69 99 THR A O 1
ATOM 787 N N . LYS A 1 100 ? -6.431 12.585 7.979 1.00 89.88 100 LYS A N 1
ATOM 788 C CA . LYS A 1 100 ? -7.718 12.792 7.308 1.00 89.88 100 LYS A CA 1
ATOM 789 C C . LYS A 1 100 ? -7.789 14.263 6.928 1.00 89.88 100 LYS A C 1
ATOM 791 O O . LYS A 1 100 ? -7.839 15.115 7.812 1.00 89.88 100 LYS A O 1
ATOM 796 N N . THR A 1 101 ? -7.759 14.559 5.636 1.00 85.50 101 THR A N 1
ATOM 797 C CA . THR A 1 101 ? -8.015 15.914 5.141 1.00 85.50 101 THR A CA 1
ATOM 798 C C . THR A 1 101 ? -9.517 16.113 4.995 1.00 85.50 101 THR A C 1
ATOM 800 O O . THR A 1 101 ? -10.206 15.233 4.477 1.00 85.50 101 THR A O 1
ATOM 803 N N . THR A 1 102 ? -10.005 17.237 5.512 1.00 66.94 102 THR A N 1
ATOM 804 C CA . THR A 1 102 ? -11.368 17.754 5.310 1.00 66.94 102 THR A CA 1
ATOM 805 C C . THR A 1 102 ? -11.603 18.215 3.886 1.00 66.94 102 THR A C 1
ATOM 807 O O . THR A 1 102 ? -10.632 18.726 3.282 1.00 66.94 102 THR A O 1
#

Organism: Neotoma lepida (NCBI:txid56216)

Foldseek 3Di:
DVVVVVVVVVLAFPVQVQFPDKDKDADDDDDPPQDCPQDDPVPDNLSSHRPVPDDGDDDDDHPDMDMDTDGPDDDDPVRRLVRSCVSCVPDVPPNDDDDDDD

InterPro domains:
  IPR020829 Glyceraldehyde 3-phosphate dehydrogenase, catalytic domain [PF02800] (63-101)
  IPR020831 Glyceraldehyde/Erythrose phosphate dehydrogenase family [PTHR10836] (7-64)

Secondary structure (DSSP, 8-state):
-HHHHHHHHTTS-GGG--EEEEEEEEE----TTS-SS----SS-GGGGS-TTTS----SS--SEEEEEEEESS---HHHHHHHHHHHHHTTSTTT-------

Radius of gyration: 17.54 Å; chains: 1; bounding box: 37×31×46 Å

pLDDT: mean 83.44, std 7.94, range [58.97, 92.69]